Protein AF-A0A1B0D7P3-F1 (afdb_monomer)

Radius of gyration: 18.86 Å; Cα contacts (8 Å, |Δi|>4): 109; chains: 1; bounding box: 34×74×37 Å

Mean predicted aligned error: 9.12 Å

Foldseek 3Di:
DQDDDPVVLLVVLVVLLVLLVDPVSLCVQPVDPVSVVVVLVSLLSVLVVCLVVPDLSSLLSSLSSLLSLLVDVVSLQVCLVRPDCCLVDCSCVVSCVPVVPSVVSSVSSVVSNPPPPDDPPPPPPPDDDDDDD

Solvent-accessible surface area (backbone atoms only — not comparable to full-atom values): 7864 Å² total; per-residue (Å²): 96,91,72,75,53,72,65,53,31,43,52,46,46,50,53,51,36,56,38,46,73,34,70,67,42,37,47,62,37,64,66,41,70,67,54,36,48,55,52,51,51,50,53,41,54,49,51,60,48,35,76,77,55,80,44,57,73,54,50,44,50,53,48,51,41,55,38,53,43,47,77,39,67,70,50,27,59,51,43,60,79,66,59,53,64,61,78,74,54,71,75,48,50,75,64,34,66,82,40,62,66,50,46,51,46,46,53,52,39,54,56,72,48,43,95,72,86,82,65,85,79,73,79,81,83,66,80,84,73,84,83,86,128

Organism: Phlebotomus papatasi (NCBI:txid29031)

InterPro domains:
  IPR007216 CCR4-NOT transcription complex subunit 9 [PF04078] (1-113)
  IPR007216 CCR4-NOT transcription complex subunit 9 [PTHR12262] (1-116)
  IPR011989 Armadillo-like helical [G3DSA:1.25.10.10] (1-116)

Nearest PDB structures (foldseek):
  4ct6-assembly1_B  TM=9.929E-01  e=7.985E-12  Homo sapiens
  6hom-assembly1_A  TM=9.859E-01  e=1.206E-11  Homo sapiens
  4ct7-assembly1_B  TM=9.932E-01  e=2.479E-11  Homo sapiens
  4cv5-assembly1_B  TM=9.626E-01  e=7.764E-07  Saccharomyces cerevisiae
  4cv5-assembly2_D  TM=9.632E-01  e=9.540E-07  Saccharomyces cerevisiae

Structure (mmCIF, N/CA/C/O backbone):
data_AF-A0A1B0D7P3-F1
#
_entry.id   AF-A0A1B0D7P3-F1
#
loop_
_atom_site.group_PDB
_atom_site.id
_atom_site.type_symbol
_atom_site.label_atom_id
_atom_site.label_alt_id
_atom_site.label_comp_id
_atom_site.label_asym_id
_atom_site.label_entity_id
_atom_site.label_seq_id
_atom_site.pdbx_PDB_ins_code
_atom_site.Cartn_x
_atom_site.Cartn_y
_atom_site.Cartn_z
_atom_site.occupancy
_atom_site.B_iso_or_equiv
_atom_site.auth_seq_id
_atom_site.auth_comp_id
_atom_site.auth_asym_id
_atom_site.auth_atom_id
_atom_site.pdbx_PDB_model_num
ATOM 1 N N . MET A 1 1 ? 6.125 11.282 4.263 1.00 51.03 1 MET A N 1
ATOM 2 C CA . MET A 1 1 ? 5.364 10.056 4.602 1.00 51.03 1 MET A CA 1
ATOM 3 C C . MET A 1 1 ? 5.828 9.467 5.927 1.00 51.03 1 MET A C 1
ATOM 5 O O . MET A 1 1 ? 4.978 9.134 6.735 1.00 51.03 1 MET A O 1
ATOM 9 N N . GLU A 1 2 ? 7.138 9.395 6.180 1.00 42.66 2 GLU A N 1
ATOM 10 C CA . GLU A 1 2 ? 7.687 8.886 7.449 1.00 42.66 2 GLU A CA 1
ATOM 11 C C . GLU A 1 2 ? 7.575 9.882 8.625 1.00 42.66 2 GLU A C 1
ATOM 13 O O . GLU A 1 2 ? 7.183 9.494 9.721 1.00 42.66 2 GLU A O 1
ATOM 18 N N . SER A 1 3 ? 7.784 11.179 8.368 1.00 53.88 3 SER A N 1
ATOM 19 C CA . SER A 1 3 ? 7.674 12.266 9.359 1.00 53.88 3 SER A CA 1
ATOM 20 C C . SER A 1 3 ? 6.769 13.393 8.837 1.00 53.88 3 SER A C 1
ATOM 22 O O . SER A 1 3 ? 6.740 13.645 7.629 1.00 53.88 3 SER A O 1
ATOM 24 N N . GLY A 1 4 ? 6.002 14.043 9.723 1.00 66.19 4 GLY A N 1
ATOM 25 C CA . GLY A 1 4 ? 5.089 15.155 9.397 1.00 66.19 4 GLY A CA 1
ATOM 26 C C . GLY A 1 4 ? 3.717 15.064 10.084 1.00 66.19 4 GLY A C 1
ATOM 27 O O . GLY A 1 4 ? 3.402 14.047 10.706 1.00 66.19 4 GLY A O 1
ATOM 28 N N . SER A 1 5 ? 2.900 16.118 9.956 1.00 72.75 5 SER A N 1
ATOM 29 C CA . SER A 1 5 ? 1.511 16.134 10.446 1.00 72.75 5 SER A CA 1
ATOM 30 C C . SER A 1 5 ? 0.645 15.116 9.693 1.00 72.75 5 SER A C 1
ATOM 32 O O . SER A 1 5 ? 0.975 14.718 8.571 1.00 72.75 5 SER A O 1
ATOM 34 N N . GLU A 1 6 ? -0.475 14.694 10.287 1.00 68.44 6 GLU A N 1
ATOM 35 C CA . GLU A 1 6 ? -1.426 13.766 9.653 1.00 68.44 6 GLU A CA 1
ATOM 36 C C . GLU A 1 6 ? -1.828 14.233 8.242 1.00 68.44 6 GLU A C 1
ATOM 38 O O . GLU A 1 6 ? -1.853 13.443 7.293 1.00 68.44 6 GLU A O 1
ATOM 43 N N . LEU A 1 7 ? -2.039 15.542 8.073 1.00 72.00 7 LEU A N 1
ATOM 44 C CA . LEU A 1 7 ? -2.378 16.143 6.788 1.00 72.00 7 LEU A CA 1
ATOM 45 C C . LEU A 1 7 ? -1.245 15.974 5.765 1.00 72.00 7 LEU A C 1
ATOM 47 O O . LEU A 1 7 ? -1.491 15.538 4.641 1.00 72.00 7 LEU A O 1
ATOM 51 N N . SER A 1 8 ? 0.009 16.231 6.152 1.00 80.81 8 SER A N 1
ATOM 52 C CA . SER A 1 8 ? 1.170 16.032 5.274 1.00 80.81 8 SER A CA 1
ATOM 53 C C . SER A 1 8 ? 1.381 14.559 4.912 1.00 80.81 8 SER A C 1
ATOM 55 O O . SER A 1 8 ? 1.720 14.252 3.768 1.00 80.81 8 SER A O 1
ATOM 57 N N . LYS A 1 9 ? 1.150 13.629 5.851 1.00 75.62 9 LYS A N 1
ATOM 58 C CA . LYS A 1 9 ? 1.193 12.181 5.578 1.00 75.62 9 LYS A CA 1
ATOM 59 C C . LYS A 1 9 ? 0.105 11.779 4.586 1.00 75.62 9 LYS A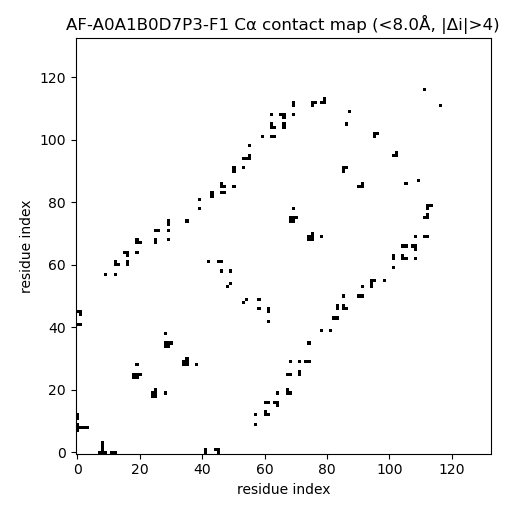 C 1
ATOM 61 O O . LYS A 1 9 ? 0.391 11.046 3.640 1.00 75.62 9 LYS A O 1
ATOM 66 N N . THR A 1 10 ? -1.104 12.302 4.759 1.00 74.25 10 THR A N 1
ATOM 67 C CA . THR A 1 10 ? -2.246 12.027 3.880 1.00 74.25 10 THR A CA 1
ATOM 68 C C . THR A 1 10 ? -2.002 12.541 2.468 1.00 74.25 10 THR A C 1
ATOM 70 O O . THR A 1 10 ? -2.115 11.772 1.516 1.00 74.25 10 THR A O 1
ATOM 73 N N . VAL A 1 11 ? -1.579 13.800 2.319 1.00 78.69 11 VAL A N 1
ATOM 74 C CA . VAL A 1 11 ? -1.285 14.394 1.006 1.00 78.69 11 VAL A CA 1
ATOM 75 C C . VAL A 1 11 ? -0.136 13.660 0.315 1.00 78.69 11 VAL A C 1
ATOM 77 O O . VAL A 1 11 ? -0.252 13.311 -0.857 1.00 78.69 11 VAL A O 1
ATOM 80 N N . ALA A 1 12 ? 0.946 13.343 1.031 1.00 82.44 12 ALA A N 1
ATOM 81 C CA . ALA A 1 12 ? 2.066 12.609 0.445 1.00 82.44 12 ALA A CA 1
ATOM 82 C C . ALA A 1 12 ? 1.668 11.190 -0.004 1.00 82.44 12 ALA A C 1
ATOM 84 O O . ALA A 1 12 ? 2.078 10.739 -1.071 1.00 82.44 12 ALA A O 1
ATOM 85 N N . THR A 1 13 ? 0.820 10.508 0.770 1.00 82.12 13 THR A N 1
ATOM 86 C CA . THR A 1 13 ? 0.294 9.180 0.407 1.00 82.12 13 THR A CA 1
ATOM 87 C C . THR A 1 13 ? -0.638 9.259 -0.792 1.00 82.12 13 THR A C 1
ATOM 89 O O . THR A 1 13 ? -0.596 8.391 -1.657 1.00 82.12 13 THR A O 1
ATOM 92 N N . PHE A 1 14 ? -1.443 10.317 -0.887 1.00 81.50 14 PHE A N 1
ATOM 93 C CA . PHE A 1 14 ? -2.293 10.566 -2.045 1.00 81.50 14 PHE A CA 1
ATOM 94 C C . PHE A 1 14 ? -1.477 10.810 -3.323 1.00 81.50 14 PHE A C 1
ATOM 96 O O . PHE A 1 14 ? -1.812 10.270 -4.375 1.00 81.50 14 PHE A O 1
ATOM 103 N N . ILE A 1 15 ? -0.373 11.561 -3.237 1.00 86.81 15 ILE A N 1
ATOM 104 C CA . ILE A 1 15 ? 0.552 11.762 -4.364 1.00 86.81 15 ILE A CA 1
ATOM 105 C C . ILE A 1 15 ? 1.175 10.425 -4.787 1.00 86.81 15 ILE A C 1
ATOM 107 O O . ILE A 1 15 ? 1.134 10.084 -5.968 1.00 86.81 15 ILE A O 1
ATOM 111 N N . LEU A 1 16 ? 1.681 9.629 -3.836 1.00 87.94 16 LEU A N 1
ATOM 112 C CA . LEU A 1 16 ? 2.219 8.296 -4.132 1.00 87.94 16 LEU A CA 1
ATOM 113 C C . LEU A 1 16 ? 1.164 7.388 -4.775 1.00 87.94 16 LEU A C 1
ATOM 115 O O . LEU A 1 16 ? 1.455 6.691 -5.743 1.00 87.94 16 LEU A O 1
ATOM 119 N N . GLN A 1 17 ? -0.071 7.419 -4.274 1.00 84.88 17 GLN A N 1
ATOM 120 C CA . GLN A 1 17 ? -1.175 6.671 -4.859 1.00 84.88 17 GLN A CA 1
ATOM 121 C C . GLN A 1 17 ? -1.410 7.084 -6.315 1.00 84.88 17 GLN A C 1
ATOM 123 O O . GLN A 1 17 ? -1.594 6.219 -7.164 1.00 84.88 17 GLN A O 1
ATOM 128 N N . LYS A 1 18 ? -1.395 8.386 -6.624 1.00 86.44 18 LYS A N 1
ATOM 129 C CA . LYS A 1 18 ? -1.550 8.878 -8.000 1.00 86.44 18 LYS A CA 1
ATOM 130 C C . LYS A 1 18 ? -0.426 8.401 -8.916 1.00 86.44 18 LYS A C 1
ATOM 132 O O . LYS A 1 18 ? -0.722 8.018 -10.039 1.00 86.44 18 LYS A O 1
ATOM 137 N N . ILE A 1 19 ? 0.810 8.352 -8.420 1.00 89.81 19 ILE A N 1
ATOM 138 C CA . ILE A 1 19 ? 1.952 7.789 -9.155 1.00 89.81 19 ILE A CA 1
ATOM 139 C C . ILE A 1 19 ? 1.753 6.287 -9.396 1.00 89.81 19 ILE A C 1
ATOM 141 O O . ILE A 1 19 ? 1.930 5.829 -10.514 1.00 89.81 19 ILE A O 1
ATOM 145 N N . LEU A 1 20 ? 1.354 5.515 -8.380 1.00 86.62 20 LEU A N 1
ATOM 146 C CA . LEU A 1 20 ? 1.132 4.068 -8.519 1.00 86.62 20 LEU A CA 1
ATOM 147 C C . LEU A 1 20 ? -0.056 3.726 -9.431 1.00 86.62 20 LEU A C 1
ATOM 149 O O . LEU A 1 20 ? -0.053 2.682 -10.081 1.00 86.62 20 LEU A O 1
ATOM 153 N N . LEU A 1 21 ? -1.086 4.575 -9.465 1.00 87.62 21 LEU A N 1
ATOM 154 C CA . LEU A 1 21 ? -2.230 4.402 -10.362 1.00 87.62 21 LEU A CA 1
ATOM 155 C C . LEU A 1 21 ? -1.859 4.605 -11.836 1.00 87.62 21 LEU A C 1
ATOM 157 O O . LEU A 1 21 ? -2.570 4.086 -12.689 1.00 87.62 21 LEU A O 1
ATOM 161 N N . ASP A 1 22 ? -0.767 5.311 -12.125 1.00 92.94 22 ASP A N 1
ATOM 162 C CA . ASP A 1 22 ? -0.196 5.399 -13.465 1.00 92.94 22 ASP A CA 1
ATOM 163 C C . ASP A 1 22 ? 0.686 4.171 -13.756 1.00 92.94 22 ASP A C 1
ATOM 165 O O . ASP A 1 22 ? 1.513 3.771 -12.933 1.00 92.94 22 ASP A O 1
ATOM 169 N N . ASP A 1 23 ? 0.524 3.549 -14.926 1.00 90.06 23 ASP A N 1
ATOM 170 C CA . ASP A 1 23 ? 1.307 2.369 -15.320 1.00 90.06 23 ASP A CA 1
ATOM 171 C C . ASP A 1 23 ? 2.815 2.654 -15.403 1.00 90.06 23 ASP A C 1
ATOM 173 O O . ASP A 1 23 ? 3.630 1.815 -15.004 1.00 90.06 23 ASP A O 1
ATOM 177 N N . SER A 1 24 ? 3.205 3.853 -15.847 1.00 92.19 24 SER A N 1
ATOM 178 C CA . SER A 1 24 ? 4.615 4.256 -15.912 1.00 92.19 24 SER A CA 1
ATOM 179 C C . SER A 1 24 ? 5.188 4.439 -14.509 1.00 92.19 24 SER A C 1
ATOM 181 O O . SER A 1 24 ? 6.312 4.014 -14.233 1.00 92.19 24 SER A O 1
ATOM 183 N N . GLY A 1 25 ? 4.404 5.025 -13.600 1.00 92.50 25 GLY A N 1
ATOM 184 C CA . GLY A 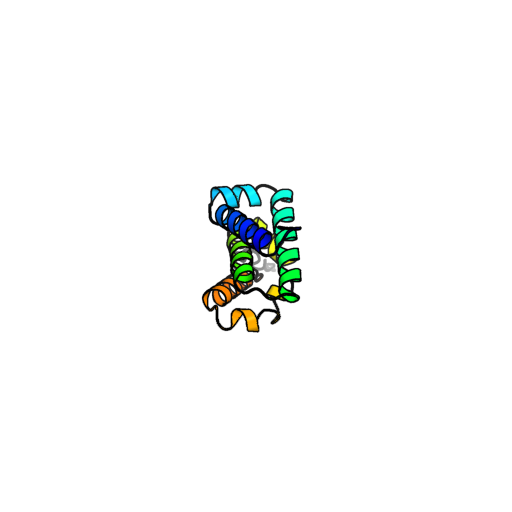1 25 ? 4.783 5.192 -12.198 1.00 92.50 25 GLY A CA 1
ATOM 185 C C . GLY A 1 25 ? 4.923 3.861 -11.454 1.00 92.50 25 GLY A C 1
ATOM 186 O O . GLY A 1 25 ? 5.932 3.644 -10.775 1.00 92.50 25 GLY A O 1
ATOM 187 N N . LEU A 1 26 ? 3.973 2.935 -11.630 1.00 91.62 26 LEU A N 1
ATOM 188 C CA . LEU A 1 26 ? 4.069 1.580 -11.076 1.00 91.62 26 LEU A CA 1
ATOM 189 C C . LEU A 1 26 ? 5.315 0.853 -11.596 1.00 91.62 26 LEU A C 1
ATOM 191 O O . LEU A 1 26 ? 6.067 0.279 -10.803 1.00 91.62 26 LEU A O 1
ATOM 195 N N . SER A 1 27 ? 5.548 0.904 -12.911 1.00 91.56 27 SER A N 1
ATOM 196 C CA . SER A 1 27 ? 6.721 0.298 -13.546 1.00 91.56 27 SER A CA 1
ATOM 197 C C . SER A 1 27 ? 8.021 0.870 -12.978 1.00 91.56 27 SER A C 1
ATOM 199 O O . SER A 1 27 ? 8.903 0.112 -12.581 1.00 91.56 27 SER A O 1
ATOM 201 N N . TYR A 1 28 ? 8.114 2.195 -12.828 1.00 92.44 28 TYR A N 1
ATOM 202 C CA . TYR A 1 28 ? 9.286 2.869 -12.266 1.00 92.44 28 TYR A CA 1
ATOM 203 C C . TYR A 1 28 ? 9.585 2.462 -10.813 1.00 92.44 28 TYR A C 1
ATOM 205 O O . TYR A 1 28 ? 10.751 2.247 -10.459 1.00 92.44 28 TYR A O 1
ATOM 213 N N . ILE A 1 29 ? 8.548 2.347 -9.974 1.00 92.75 29 ILE A N 1
ATOM 214 C CA . ILE A 1 29 ? 8.676 1.935 -8.566 1.00 92.75 29 ILE A CA 1
ATOM 215 C C . ILE A 1 29 ? 9.089 0.464 -8.466 1.00 92.75 29 ILE A C 1
ATOM 217 O O . ILE A 1 29 ? 9.969 0.130 -7.676 1.00 92.75 29 ILE A O 1
ATOM 221 N N . CYS A 1 30 ? 8.503 -0.405 -9.291 1.00 92.12 30 CYS A N 1
ATOM 222 C CA . CYS A 1 30 ? 8.807 -1.838 -9.295 1.00 92.12 30 CYS A CA 1
ATOM 223 C C . CYS A 1 30 ? 10.037 -2.200 -10.148 1.00 92.12 30 CYS A C 1
ATOM 225 O O . CYS A 1 30 ? 10.376 -3.379 -10.265 1.00 92.12 30 CYS A O 1
ATOM 227 N N . GLN A 1 31 ? 10.706 -1.212 -10.754 1.00 91.19 31 GLN A N 1
ATOM 228 C CA . GLN A 1 31 ? 11.855 -1.423 -11.636 1.00 91.19 31 GLN A CA 1
ATOM 229 C C . GLN A 1 31 ? 13.050 -2.016 -10.885 1.00 91.19 31 GLN A C 1
ATOM 231 O O . GLN A 1 31 ? 13.753 -2.877 -11.414 1.00 91.19 31 GLN A O 1
ATOM 236 N N . THR A 1 32 ? 13.289 -1.552 -9.656 1.00 92.62 32 THR A N 1
ATOM 237 C CA . THR A 1 32 ? 14.385 -2.017 -8.804 1.00 92.62 32 THR A CA 1
ATOM 238 C C . THR A 1 32 ? 13.862 -2.413 -7.432 1.00 92.62 32 THR A C 1
ATOM 240 O O . THR A 1 32 ? 12.898 -1.839 -6.923 1.00 92.62 32 THR A O 1
ATOM 243 N N . TYR A 1 33 ? 14.527 -3.391 -6.816 1.00 88.81 33 TYR A N 1
ATOM 244 C CA . TYR A 1 33 ? 14.172 -3.846 -5.475 1.00 88.81 33 TYR A CA 1
ATOM 245 C C . TYR A 1 33 ? 14.272 -2.719 -4.440 1.00 88.81 33 TYR A C 1
ATOM 247 O O . TYR A 1 33 ? 13.404 -2.604 -3.586 1.00 88.81 33 TYR A O 1
ATOM 255 N N . ASP A 1 34 ? 15.282 -1.854 -4.551 1.00 90.94 34 ASP A N 1
ATOM 256 C CA . ASP A 1 34 ? 15.510 -0.745 -3.618 1.00 90.94 34 ASP A CA 1
ATOM 257 C C . ASP A 1 34 ? 14.330 0.243 -3.579 1.00 90.94 34 ASP A C 1
ATOM 259 O O . ASP A 1 34 ? 13.793 0.546 -2.512 1.00 90.94 34 ASP A O 1
ATOM 263 N N . ARG A 1 35 ? 13.832 0.651 -4.757 1.00 90.94 35 ARG A N 1
ATOM 264 C CA . ARG A 1 35 ? 12.680 1.560 -4.869 1.00 90.94 35 ARG A CA 1
ATOM 265 C C . ARG A 1 35 ? 11.410 0.938 -4.302 1.00 90.94 35 ARG A C 1
ATOM 267 O O . ARG A 1 35 ? 10.712 1.584 -3.522 1.00 90.94 35 ARG A O 1
ATOM 274 N N . PHE A 1 36 ? 11.126 -0.310 -4.673 1.00 91.81 36 PHE A N 1
ATOM 275 C CA . PHE A 1 36 ? 9.982 -1.044 -4.142 1.00 91.81 36 PHE A CA 1
ATOM 276 C C . PHE A 1 36 ? 10.080 -1.200 -2.619 1.00 91.81 36 PHE A C 1
ATOM 278 O O . PHE A 1 36 ? 9.126 -0.884 -1.912 1.00 91.81 36 PHE A O 1
ATOM 285 N N . SER A 1 37 ? 11.233 -1.647 -2.117 1.00 90.06 37 SER A N 1
ATOM 286 C CA . SER A 1 37 ? 11.472 -1.899 -0.695 1.00 90.06 37 SER A CA 1
ATOM 287 C C . SER A 1 37 ? 11.249 -0.633 0.123 1.00 90.06 37 SER A C 1
ATOM 289 O O . SER A 1 37 ? 10.512 -0.650 1.108 1.00 90.06 37 SER A O 1
ATOM 291 N N . HIS A 1 38 ? 11.782 0.502 -0.338 1.00 89.38 38 HIS A N 1
ATOM 292 C CA . HIS A 1 38 ? 11.588 1.775 0.340 1.00 89.38 38 HIS A CA 1
ATOM 293 C C . HIS A 1 38 ? 10.102 2.165 0.423 1.00 89.38 38 HIS A C 1
ATOM 295 O O . HIS A 1 38 ? 9.620 2.546 1.492 1.00 89.38 38 HIS A O 1
ATOM 301 N N . VAL A 1 39 ? 9.346 1.997 -0.668 1.00 91.69 39 VAL A N 1
ATOM 302 C CA . VAL A 1 39 ? 7.896 2.251 -0.680 1.00 91.69 39 VAL A CA 1
ATOM 303 C C . VAL A 1 39 ? 7.149 1.288 0.251 1.00 91.69 39 VAL A C 1
ATOM 305 O O . VAL A 1 39 ? 6.310 1.731 1.038 1.00 91.69 39 VAL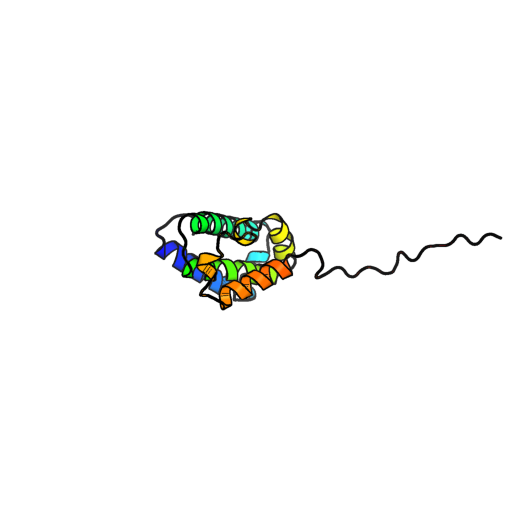 A O 1
ATOM 308 N N . ALA A 1 40 ? 7.467 -0.006 0.214 1.00 91.50 40 ALA A N 1
ATOM 309 C CA . ALA A 1 40 ? 6.836 -1.023 1.052 1.00 91.50 40 ALA A CA 1
ATOM 310 C C . ALA A 1 40 ? 7.083 -0.777 2.550 1.00 91.50 40 ALA A C 1
ATOM 312 O O . ALA A 1 40 ? 6.148 -0.871 3.346 1.00 91.50 40 ALA A O 1
ATOM 313 N N . ILE A 1 41 ? 8.307 -0.388 2.930 1.00 90.25 41 ILE A N 1
ATOM 314 C CA . ILE A 1 41 ? 8.675 -0.040 4.311 1.00 90.25 41 ILE A CA 1
ATOM 315 C C . ILE A 1 41 ? 7.862 1.160 4.801 1.00 90.25 41 ILE A C 1
ATOM 317 O O . ILE A 1 41 ? 7.312 1.129 5.903 1.00 90.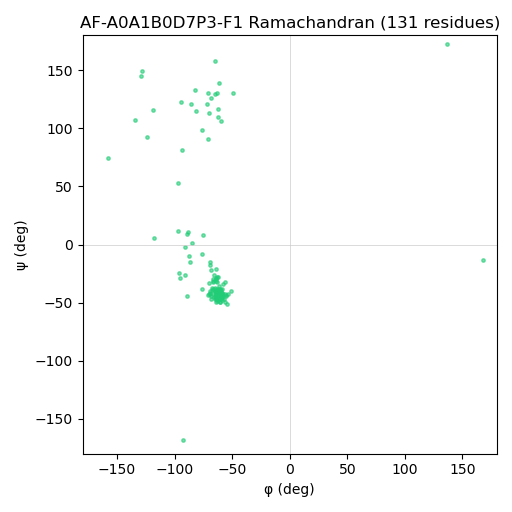25 41 ILE A O 1
ATOM 321 N N . ILE A 1 42 ? 7.759 2.216 3.989 1.00 90.44 42 ILE A N 1
ATOM 322 C CA . ILE A 1 42 ? 7.002 3.418 4.351 1.00 90.44 42 ILE A CA 1
ATOM 323 C C . ILE A 1 42 ? 5.518 3.082 4.538 1.00 90.44 42 ILE A C 1
ATOM 325 O O . ILE A 1 42 ? 4.927 3.482 5.543 1.00 90.44 42 ILE A O 1
ATOM 329 N N . LEU A 1 43 ? 4.918 2.328 3.610 1.00 91.75 43 LEU A N 1
ATOM 330 C CA . LEU A 1 43 ? 3.528 1.884 3.736 1.00 91.75 43 LEU A CA 1
ATOM 331 C C . LEU A 1 43 ? 3.329 1.012 4.986 1.00 91.75 43 LEU A C 1
ATOM 333 O O . LEU A 1 43 ? 2.351 1.203 5.706 1.00 91.75 43 LEU A O 1
ATOM 337 N N . GLY A 1 44 ? 4.282 0.136 5.312 1.00 92.25 44 GLY A N 1
ATOM 338 C CA . GLY A 1 44 ? 4.230 -0.692 6.517 1.00 92.25 44 GLY A CA 1
ATOM 339 C C . GLY A 1 44 ? 4.243 0.137 7.803 1.00 92.25 44 GLY A C 1
ATOM 340 O O . GLY A 1 44 ? 3.397 -0.052 8.677 1.00 92.25 44 GLY A O 1
ATOM 341 N N . LYS A 1 45 ? 5.129 1.139 7.895 1.00 89.38 45 LYS A N 1
ATOM 342 C CA . LYS A 1 45 ? 5.151 2.088 9.024 1.00 89.38 45 LYS A CA 1
ATOM 343 C C . LYS A 1 45 ? 3.823 2.836 9.166 1.00 89.38 45 LYS A C 1
ATOM 345 O O . LYS A 1 45 ? 3.358 3.062 10.283 1.00 89.38 45 LYS A O 1
ATOM 350 N N . MET A 1 46 ? 3.195 3.200 8.049 1.00 89.75 46 MET A N 1
ATOM 351 C CA . MET A 1 46 ? 1.880 3.839 8.062 1.00 89.75 46 MET A CA 1
ATOM 352 C C . MET A 1 46 ? 0.785 2.917 8.595 1.00 89.75 46 MET A C 1
ATOM 354 O O . MET A 1 46 ? -0.033 3.371 9.389 1.00 89.75 46 MET A O 1
ATOM 358 N N . VAL A 1 47 ? 0.784 1.638 8.213 1.00 93.00 47 VAL A N 1
ATOM 359 C CA . VAL A 1 47 ? -0.159 0.645 8.750 1.00 93.00 47 VAL A CA 1
ATOM 360 C C . VAL A 1 47 ? -0.012 0.518 10.268 1.00 93.00 47 VAL A C 1
ATOM 362 O O . VAL A 1 47 ? -1.005 0.592 10.988 1.00 93.00 47 VAL A O 1
ATOM 365 N N . ILE A 1 48 ? 1.221 0.419 10.770 1.00 91.50 48 ILE A N 1
ATOM 366 C CA . ILE A 1 48 ? 1.489 0.343 12.215 1.00 91.50 48 ILE A CA 1
ATOM 367 C C . ILE A 1 48 ? 0.999 1.610 12.935 1.00 91.50 48 ILE A C 1
ATOM 369 O O . ILE A 1 48 ? 0.441 1.531 14.029 1.00 91.50 48 ILE A O 1
ATOM 373 N N . SER A 1 49 ? 1.181 2.787 12.328 1.00 89.19 49 SER A N 1
ATOM 374 C CA . SER A 1 49 ? 0.658 4.047 12.869 1.00 89.19 49 SER A CA 1
ATOM 375 C C . SER A 1 49 ? -0.872 4.057 12.899 1.00 89.19 49 SER A C 1
ATOM 377 O O . SER A 1 49 ? -1.449 4.487 13.893 1.00 89.19 49 SER A O 1
ATOM 379 N N . LEU A 1 50 ? -1.522 3.556 11.843 1.00 90.31 50 LEU A N 1
ATOM 380 C CA . LEU A 1 50 ? -2.980 3.489 11.732 1.00 90.31 50 LEU A CA 1
ATOM 381 C C . LEU A 1 50 ? -3.612 2.528 12.738 1.00 90.31 50 LEU A C 1
ATOM 383 O O . LEU A 1 50 ? -4.744 2.744 13.152 1.00 90.31 50 LEU A O 1
ATOM 387 N N . ALA A 1 51 ? -2.894 1.478 13.139 1.00 90.38 51 ALA A N 1
ATOM 388 C CA . ALA A 1 51 ? -3.357 0.569 14.184 1.00 90.38 51 ALA A CA 1
ATOM 389 C C . ALA A 1 51 ? -3.446 1.256 15.561 1.00 90.38 51 ALA A C 1
ATOM 391 O O . ALA A 1 51 ? -4.238 0.845 16.402 1.00 90.38 51 ALA A O 1
ATOM 392 N N . LYS A 1 52 ? -2.641 2.304 15.792 1.00 90.12 52 LYS A N 1
ATOM 393 C CA . LYS A 1 52 ? -2.664 3.102 17.029 1.00 90.12 52 LYS A CA 1
ATOM 394 C C . LYS A 1 52 ? -3.640 4.271 16.937 1.00 90.12 52 LYS A C 1
ATOM 396 O O . LYS A 1 52 ? -4.371 4.530 17.884 1.00 90.12 52 LYS A O 1
ATOM 401 N N . GLU A 1 53 ? -3.628 4.971 15.806 1.00 88.94 53 GLU A N 1
ATOM 402 C CA . GLU A 1 53 ? -4.474 6.131 15.535 1.00 88.94 53 GLU A CA 1
ATOM 403 C C . GLU A 1 53 ? -5.279 5.882 14.247 1.00 88.94 53 GLU A C 1
ATOM 405 O O . GLU A 1 53 ? -4.783 6.108 13.137 1.00 88.94 53 GLU A O 1
ATOM 410 N N . PRO A 1 54 ? -6.502 5.336 14.369 1.00 86.81 54 PRO A N 1
ATOM 411 C CA . PRO A 1 54 ? -7.280 4.897 13.220 1.00 86.81 54 PRO A CA 1
ATOM 412 C C . PRO A 1 54 ? -7.753 6.066 12.353 1.00 86.81 54 PRO A C 1
ATOM 414 O O . PRO A 1 54 ? -8.466 6.957 12.808 1.00 86.81 54 PRO A O 1
ATOM 417 N N . SER A 1 55 ? -7.440 6.007 11.056 1.00 89.38 55 SER A N 1
ATOM 418 C CA . SER A 1 55 ? -7.911 6.972 10.056 1.00 89.38 55 SER A CA 1
ATOM 419 C C . SER A 1 55 ? -8.412 6.261 8.801 1.00 89.38 55 SER A C 1
ATOM 421 O O . SER A 1 55 ? -7.634 5.754 7.989 1.00 89.38 55 SER A O 1
ATOM 423 N N . ALA A 1 56 ? -9.736 6.245 8.610 1.00 87.62 56 ALA A N 1
ATOM 424 C CA . ALA A 1 56 ? -10.379 5.559 7.486 1.00 87.62 56 ALA A CA 1
ATOM 425 C C . ALA A 1 56 ? -9.933 6.111 6.119 1.00 87.62 56 ALA A C 1
ATOM 427 O O . ALA A 1 56 ? -9.706 5.354 5.174 1.00 87.62 56 ALA A O 1
ATOM 428 N N . ARG A 1 57 ? -9.750 7.436 6.019 1.00 86.75 57 ARG A N 1
ATOM 429 C CA . ARG A 1 57 ? -9.299 8.096 4.782 1.00 86.75 57 ARG A CA 1
ATOM 430 C C . ARG A 1 57 ? -7.897 7.641 4.399 1.00 86.75 57 ARG A C 1
ATOM 432 O O . ARG A 1 57 ? -7.661 7.281 3.251 1.00 86.75 57 ARG A O 1
ATOM 439 N N . LEU A 1 58 ? -6.976 7.624 5.360 1.00 88.38 58 LEU A N 1
ATOM 440 C CA . LEU A 1 58 ? -5.595 7.236 5.103 1.00 88.38 58 LEU A CA 1
ATOM 441 C C . LEU A 1 58 ? -5.478 5.734 4.818 1.00 88.38 58 LEU A C 1
ATOM 443 O O . LEU A 1 58 ? -4.816 5.352 3.853 1.00 88.38 58 LEU A O 1
ATOM 447 N N . LEU A 1 59 ? -6.190 4.900 5.584 1.00 91.19 59 LEU A N 1
ATOM 448 C CA . LEU A 1 59 ? -6.252 3.454 5.370 1.00 91.19 59 LEU A CA 1
ATOM 449 C C . LEU A 1 59 ? -6.703 3.115 3.944 1.00 91.19 59 LEU A C 1
ATOM 451 O O . LEU A 1 59 ? -6.078 2.292 3.278 1.00 91.19 59 LEU A O 1
ATOM 455 N N . LYS A 1 60 ? -7.726 3.807 3.434 1.00 91.00 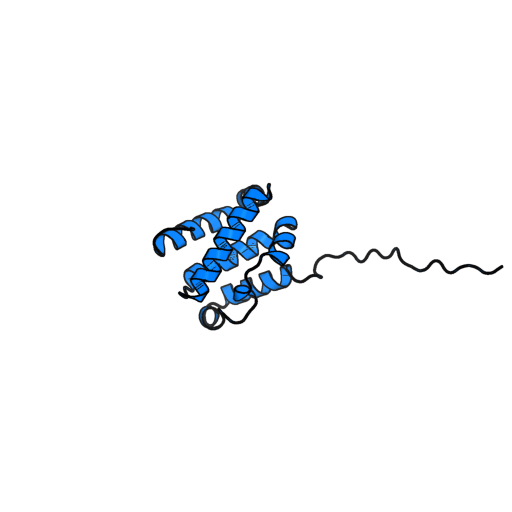60 LYS A N 1
ATOM 456 C CA . LYS A 1 60 ? -8.209 3.649 2.057 1.00 91.00 60 LYS A CA 1
ATOM 457 C C . LYS A 1 60 ? -7.116 3.861 1.009 1.00 91.00 60 LYS A C 1
ATOM 459 O O . LYS A 1 60 ? -7.015 3.088 0.054 1.00 91.00 60 LYS A O 1
ATOM 464 N N . HIS A 1 61 ? -6.297 4.899 1.175 1.00 90.56 61 HIS A N 1
ATOM 465 C CA . HIS A 1 61 ? -5.185 5.174 0.267 1.00 90.56 61 HIS A CA 1
ATOM 466 C C . HIS A 1 61 ? -4.092 4.107 0.383 1.00 90.56 61 HIS A C 1
ATOM 468 O O . HIS A 1 61 ? -3.639 3.600 -0.642 1.00 90.56 61 HIS A O 1
ATOM 474 N N . VAL A 1 62 ? -3.730 3.707 1.606 1.00 92.44 62 VAL A N 1
ATOM 475 C CA . VAL A 1 62 ? -2.710 2.677 1.868 1.00 92.44 62 VAL A CA 1
ATOM 476 C C . VAL A 1 62 ? -3.102 1.327 1.260 1.00 92.44 62 VAL A C 1
ATOM 478 O O . VAL A 1 62 ? -2.318 0.749 0.508 1.00 92.44 62 VAL A O 1
ATOM 481 N N . VAL A 1 63 ? -4.331 0.856 1.502 1.00 93.75 63 VAL A N 1
ATOM 482 C CA . VAL A 1 63 ? -4.849 -0.400 0.926 1.00 93.75 63 VAL A CA 1
ATOM 483 C C . VAL A 1 63 ? -4.814 -0.349 -0.600 1.00 93.75 63 VAL A C 1
ATOM 485 O O . VAL A 1 63 ? -4.414 -1.314 -1.248 1.00 93.75 63 VAL A O 1
ATOM 488 N N . ARG A 1 64 ? -5.182 0.790 -1.198 1.00 93.00 64 ARG A N 1
ATOM 489 C CA . ARG A 1 64 ? -5.181 0.934 -2.656 1.00 93.00 64 ARG A CA 1
ATOM 490 C C . ARG A 1 64 ? -3.770 0.967 -3.253 1.00 93.00 64 ARG A C 1
ATOM 492 O O . ARG A 1 64 ? -3.593 0.447 -4.351 1.00 93.00 64 ARG A O 1
ATOM 499 N N . CYS A 1 65 ? -2.783 1.521 -2.547 1.00 93.75 65 CYS A N 1
ATOM 500 C CA . CYS A 1 65 ? -1.376 1.430 -2.945 1.00 93.75 65 CYS A CA 1
ATOM 501 C C . CYS A 1 65 ? -0.890 -0.025 -2.937 1.00 93.75 65 CYS A C 1
ATOM 503 O O . CYS A 1 65 ? -0.326 -0.471 -3.932 1.00 93.75 65 CYS A O 1
ATOM 505 N N . TYR A 1 66 ? -1.158 -0.780 -1.864 1.00 94.75 66 TYR A N 1
ATOM 506 C CA . TYR A 1 66 ? -0.795 -2.200 -1.794 1.00 94.75 66 TYR A CA 1
ATOM 507 C C . TYR A 1 66 ? -1.465 -3.031 -2.888 1.00 94.75 66 TYR A C 1
ATOM 509 O O . TYR A 1 66 ? -0.789 -3.806 -3.556 1.00 94.75 66 TYR A O 1
ATOM 517 N N . LEU A 1 67 ? -2.767 -2.832 -3.121 1.00 94.25 67 LEU A N 1
ATOM 518 C CA . LEU A 1 67 ? -3.484 -3.520 -4.194 1.00 94.25 67 LEU A CA 1
ATOM 519 C C . LEU A 1 67 ? -2.827 -3.261 -5.555 1.00 94.25 67 LEU A C 1
ATOM 521 O O . LEU A 1 67 ? -2.560 -4.200 -6.295 1.00 94.25 67 LEU A O 1
ATOM 525 N N . ARG A 1 68 ? -2.497 -2.005 -5.864 1.00 94.12 68 ARG A N 1
ATOM 526 C CA . ARG A 1 68 ? -1.853 -1.657 -7.134 1.00 94.12 68 ARG A CA 1
ATOM 527 C C . ARG A 1 68 ? -0.438 -2.228 -7.260 1.00 94.12 68 ARG A C 1
ATOM 529 O O . ARG A 1 68 ? -0.029 -2.600 -8.352 1.00 94.12 68 ARG A O 1
ATOM 536 N N . LEU A 1 69 ? 0.297 -2.356 -6.156 1.00 92.94 69 LEU A N 1
ATOM 537 C CA . LEU A 1 69 ? 1.591 -3.042 -6.161 1.00 92.94 69 LEU A CA 1
ATOM 538 C C . LEU A 1 69 ? 1.458 -4.532 -6.517 1.00 92.94 69 LEU A C 1
ATOM 540 O O . LEU A 1 69 ? 2.370 -5.072 -7.137 1.00 92.94 69 LEU A O 1
ATOM 544 N N . THR A 1 70 ? 0.333 -5.190 -6.202 1.00 93.81 70 THR A N 1
ATOM 545 C CA . THR A 1 70 ? 0.124 -6.599 -6.598 1.00 93.81 70 THR A CA 1
ATOM 546 C C . THR A 1 70 ? -0.060 -6.814 -8.098 1.00 93.81 70 THR A C 1
ATOM 548 O O . THR A 1 70 ? 0.122 -7.938 -8.558 1.00 93.81 70 THR A O 1
ATOM 551 N N . ASP A 1 71 ? -0.325 -5.759 -8.875 1.00 92.31 71 ASP A N 1
ATOM 552 C CA . ASP A 1 71 ? -0.405 -5.858 -10.338 1.00 92.31 71 ASP A CA 1
ATOM 553 C C . ASP A 1 71 ? 0.973 -6.130 -10.972 1.00 92.31 71 ASP A C 1
ATOM 555 O O . ASP A 1 71 ? 1.062 -6.587 -12.112 1.00 92.31 71 ASP A O 1
ATOM 559 N N . ASN A 1 72 ? 2.067 -5.890 -10.237 1.00 90.31 72 ASN A N 1
ATOM 560 C CA . ASN A 1 72 ? 3.399 -6.320 -10.637 1.00 90.31 72 ASN A CA 1
ATOM 561 C C . ASN A 1 72 ? 3.734 -7.678 -9.986 1.00 90.31 72 ASN A C 1
ATOM 563 O O . ASN A 1 72 ? 3.784 -7.765 -8.758 1.00 90.31 72 ASN A O 1
ATOM 567 N N . PRO A 1 73 ? 4.058 -8.729 -10.763 1.00 89.62 73 PRO A N 1
ATOM 568 C CA . PRO A 1 73 ? 4.271 -10.071 -10.216 1.00 89.62 73 PRO A CA 1
ATOM 569 C C . PRO A 1 73 ? 5.464 -10.154 -9.251 1.00 89.62 73 PRO A C 1
ATOM 571 O O . PRO A 1 73 ? 5.411 -10.901 -8.277 1.00 89.62 73 PRO A O 1
ATOM 574 N N . ARG A 1 74 ? 6.524 -9.360 -9.468 1.00 89.94 74 ARG A N 1
ATOM 575 C CA . ARG A 1 74 ? 7.699 -9.336 -8.577 1.00 89.94 74 ARG A CA 1
ATOM 576 C C . ARG A 1 74 ? 7.373 -8.670 -7.244 1.00 89.94 74 ARG A C 1
ATOM 578 O O . ARG A 1 74 ? 7.764 -9.171 -6.194 1.00 89.94 74 ARG A O 1
ATOM 585 N N . ALA A 1 75 ? 6.652 -7.551 -7.291 1.00 91.56 75 ALA A N 1
ATOM 586 C CA . ALA A 1 75 ? 6.197 -6.865 -6.087 1.00 91.56 75 ALA A CA 1
ATOM 587 C C . ALA A 1 75 ? 5.169 -7.710 -5.324 1.00 91.56 75 ALA A C 1
ATOM 589 O O . ALA A 1 75 ? 5.236 -7.772 -4.103 1.00 91.56 75 ALA A O 1
ATOM 590 N N . CYS A 1 76 ? 4.273 -8.408 -6.030 1.00 91.94 76 CYS A N 1
ATOM 591 C CA . CYS A 1 76 ? 3.314 -9.339 -5.440 1.00 91.94 76 CYS A CA 1
ATOM 592 C C . CYS A 1 76 ? 4.019 -10.428 -4.614 1.00 91.94 76 CYS A C 1
ATOM 594 O O . CYS A 1 76 ? 3.695 -10.609 -3.443 1.00 91.94 76 CYS A O 1
ATOM 596 N N . GLU A 1 77 ? 5.043 -11.080 -5.177 1.00 90.94 77 GLU A N 1
ATOM 597 C CA . GLU A 1 77 ? 5.828 -12.099 -4.464 1.00 90.94 77 GLU A CA 1
ATOM 598 C C . GLU A 1 77 ? 6.518 -11.530 -3.214 1.00 90.94 77 GLU A C 1
ATOM 600 O O . GLU A 1 77 ? 6.449 -12.110 -2.131 1.00 90.94 77 GLU A O 1
ATOM 605 N N . ALA A 1 78 ? 7.124 -10.346 -3.327 1.00 91.06 78 ALA A N 1
ATOM 606 C CA . ALA A 1 78 ? 7.759 -9.692 -2.187 1.00 91.06 78 ALA A CA 1
ATOM 607 C C . ALA A 1 78 ? 6.739 -9.299 -1.100 1.00 91.06 78 ALA A C 1
ATOM 609 O O . ALA A 1 78 ? 6.989 -9.504 0.090 1.00 91.06 78 ALA A O 1
ATOM 610 N N . LEU A 1 79 ? 5.563 -8.801 -1.496 1.00 92.25 79 LEU A N 1
ATOM 611 C CA . LEU A 1 79 ? 4.475 -8.443 -0.583 1.00 92.25 79 LEU A CA 1
ATOM 612 C C . LEU A 1 79 ? 3.936 -9.645 0.194 1.00 92.25 79 LEU A C 1
ATOM 614 O O . LEU A 1 79 ? 3.504 -9.465 1.331 1.00 92.25 79 LEU A O 1
ATOM 618 N N . ARG A 1 80 ? 4.010 -10.873 -0.336 1.00 90.00 80 ARG A N 1
ATOM 619 C CA . ARG A 1 80 ? 3.649 -12.069 0.448 1.00 90.00 80 ARG A CA 1
ATOM 620 C C . ARG A 1 80 ? 4.490 -12.192 1.717 1.00 90.00 80 ARG A C 1
ATOM 622 O O . ARG A 1 80 ? 3.971 -12.618 2.746 1.00 90.00 80 ARG A O 1
ATOM 629 N N . GLN A 1 81 ? 5.750 -11.773 1.660 1.00 88.69 81 GLN A N 1
ATOM 630 C CA . GLN A 1 81 ? 6.686 -11.865 2.779 1.00 88.69 81 GLN A CA 1
ATOM 631 C C . GLN A 1 81 ? 6.681 -10.616 3.672 1.00 88.69 81 GLN A C 1
ATOM 633 O O . GLN A 1 81 ? 6.998 -10.723 4.851 1.00 88.69 81 GLN A O 1
ATOM 638 N N . CYS A 1 82 ? 6.320 -9.439 3.142 1.00 90.00 82 CYS A N 1
ATOM 639 C CA . CYS A 1 82 ? 6.446 -8.169 3.869 1.00 90.00 82 CYS A CA 1
ATOM 640 C C . CYS A 1 82 ? 5.131 -7.418 4.146 1.00 90.00 82 CYS A C 1
ATOM 642 O O . CYS A 1 82 ? 5.177 -6.300 4.665 1.00 90.00 82 CYS A O 1
ATOM 644 N N . LEU A 1 83 ? 3.962 -7.990 3.822 1.00 92.00 83 LEU A N 1
ATOM 645 C CA . LEU A 1 83 ? 2.679 -7.379 4.181 1.00 92.00 83 LEU A CA 1
ATOM 646 C C . LEU A 1 83 ? 2.509 -7.346 5.717 1.00 92.00 83 LEU A C 1
ATOM 648 O O . LEU A 1 83 ? 2.632 -8.398 6.346 1.00 92.00 83 LEU A O 1
ATOM 652 N N . PRO A 1 84 ? 2.172 -6.189 6.317 1.00 92.81 84 PRO A N 1
ATOM 653 C CA . PRO A 1 84 ? 1.931 -6.082 7.755 1.00 92.81 84 PRO A CA 1
ATOM 654 C C . PRO A 1 84 ? 0.767 -6.959 8.232 1.00 92.81 84 PRO A C 1
ATOM 656 O O . PRO A 1 84 ? -0.296 -6.977 7.604 1.00 92.81 84 PRO A O 1
ATOM 659 N N . ASP A 1 85 ? 0.925 -7.603 9.389 1.00 90.94 85 ASP A N 1
ATOM 660 C CA . ASP A 1 85 ? -0.089 -8.502 9.958 1.00 90.94 85 ASP A CA 1
ATOM 661 C C . ASP A 1 85 ? -1.411 -7.793 10.275 1.00 90.94 85 ASP A C 1
ATOM 663 O O . ASP A 1 85 ? -2.472 -8.394 10.136 1.00 90.94 85 ASP A O 1
ATOM 667 N N . GLN A 1 86 ? -1.376 -6.487 10.568 1.00 92.75 86 GLN A N 1
ATOM 668 C CA . GLN A 1 86 ? -2.583 -5.690 10.835 1.00 92.75 86 GLN A 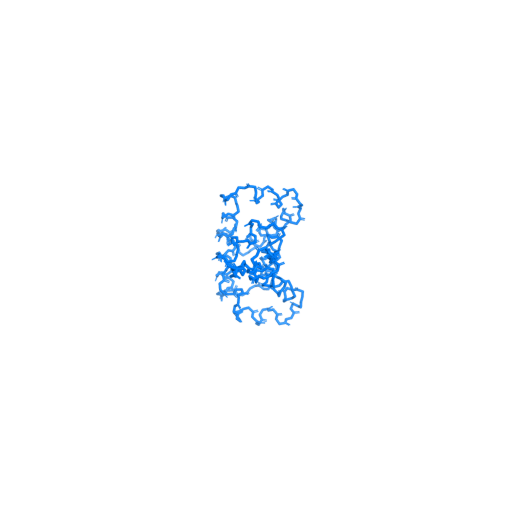CA 1
ATOM 669 C C . GLN A 1 86 ? -3.520 -5.584 9.618 1.00 92.75 86 GLN A C 1
ATOM 671 O O . GLN A 1 86 ? -4.695 -5.260 9.760 1.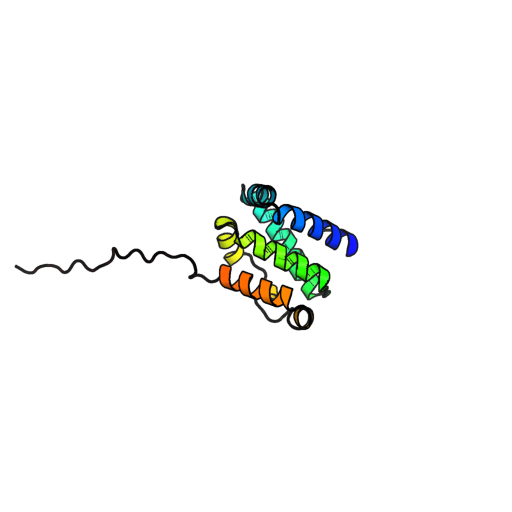00 92.75 86 GLN A O 1
ATOM 676 N N . LEU A 1 87 ? -3.009 -5.808 8.398 1.00 91.06 87 LEU A N 1
ATOM 677 C CA . LEU A 1 87 ? -3.840 -5.900 7.190 1.00 91.06 87 LEU A CA 1
ATOM 678 C C . LEU A 1 87 ? -4.384 -7.317 6.954 1.00 91.06 87 LEU A C 1
ATOM 680 O O . LEU A 1 87 ? -5.285 -7.485 6.134 1.00 91.06 87 LEU A O 1
ATOM 684 N N . ARG A 1 88 ? -3.832 -8.329 7.630 1.00 90.00 88 ARG A N 1
ATOM 685 C CA . ARG A 1 88 ? -4.267 -9.732 7.548 1.00 90.00 88 ARG A CA 1
ATOM 686 C C . ARG A 1 88 ? -5.247 -10.102 8.655 1.00 90.00 88 ARG A C 1
ATOM 688 O O . ARG A 1 88 ? -6.061 -11.001 8.465 1.00 90.00 88 ARG A O 1
ATOM 695 N N . ASP A 1 89 ? -5.153 -9.436 9.797 1.00 89.31 89 ASP A N 1
ATOM 696 C CA . ASP A 1 89 ? -5.998 -9.674 10.958 1.00 89.31 89 ASP A CA 1
ATOM 697 C C . ASP A 1 89 ? -7.245 -8.760 10.979 1.00 89.31 89 ASP A C 1
ATOM 699 O O . ASP A 1 89 ? -7.611 -8.105 9.999 1.00 89.31 89 ASP A O 1
ATOM 703 N N . ALA A 1 90 ? -7.940 -8.744 12.119 1.00 87.50 90 ALA A N 1
ATOM 704 C CA . ALA A 1 90 ? -9.142 -7.944 12.329 1.00 87.50 90 ALA A CA 1
ATOM 705 C C . ALA A 1 90 ? -8.869 -6.517 12.855 1.00 87.50 90 ALA A C 1
ATOM 707 O O . ALA A 1 90 ? -9.824 -5.833 13.225 1.00 87.50 90 ALA A O 1
ATOM 708 N N . THR A 1 91 ? -7.617 -6.035 12.875 1.00 91.62 91 THR A N 1
ATOM 709 C CA . THR A 1 91 ? -7.227 -4.731 13.456 1.00 91.62 91 THR A CA 1
ATOM 710 C C . THR A 1 91 ? -8.052 -3.578 12.888 1.00 91.62 91 THR A C 1
ATOM 712 O O . THR A 1 91 ? -8.516 -2.713 13.626 1.00 91.62 91 THR A O 1
ATOM 715 N N . PHE A 1 92 ? -8.293 -3.575 11.574 1.00 91.69 92 PHE A N 1
ATOM 716 C CA . PHE A 1 92 ? -9.041 -2.506 10.904 1.00 91.69 92 PHE A CA 1
ATOM 717 C C . PHE A 1 92 ? -10.527 -2.815 10.681 1.00 91.69 92 PHE A C 1
ATOM 719 O O . PHE A 1 92 ? -11.190 -2.081 9.945 1.00 91.69 92 PHE A O 1
ATOM 726 N N . ALA A 1 93 ? -11.079 -3.872 11.289 1.00 88.75 93 ALA A N 1
ATOM 727 C CA . ALA A 1 93 ? -12.461 -4.294 11.045 1.00 88.75 93 ALA A CA 1
ATOM 728 C C . ALA A 1 93 ? -13.481 -3.173 11.322 1.00 88.75 93 ALA A C 1
ATOM 730 O O . ALA A 1 93 ? -14.376 -2.945 10.506 1.00 88.75 93 ALA A O 1
ATOM 731 N N . GLU A 1 94 ? -13.295 -2.425 12.413 1.00 88.00 94 GLU A N 1
ATOM 732 C CA . GLU A 1 94 ? -14.162 -1.300 12.784 1.00 88.00 94 GLU A CA 1
ATOM 733 C C . GLU A 1 94 ? -14.014 -0.112 11.820 1.00 88.00 94 GLU A C 1
ATOM 735 O O . GLU A 1 94 ? -15.016 0.446 11.375 1.00 88.00 94 GLU A O 1
ATOM 740 N N . CYS A 1 95 ? -12.786 0.232 11.406 1.00 86.50 95 CYS A N 1
ATOM 741 C CA . CYS A 1 95 ? -12.547 1.293 10.417 1.00 86.50 95 CYS A CA 1
ATOM 742 C C . CYS A 1 95 ? -13.140 0.973 9.040 1.00 86.50 95 CYS A C 1
ATOM 744 O O . CYS A 1 95 ? -13.525 1.876 8.300 1.00 86.50 95 CYS A O 1
ATOM 746 N N . LEU A 1 96 ? -13.185 -0.310 8.680 1.00 88.19 96 LEU A N 1
ATOM 747 C CA . LEU A 1 96 ? -13.667 -0.794 7.387 1.00 88.19 96 LEU A CA 1
ATOM 748 C C . LEU A 1 96 ? -15.165 -1.118 7.383 1.00 88.19 96 LEU A C 1
ATOM 750 O O . LEU A 1 96 ? -15.696 -1.497 6.337 1.00 88.19 96 LEU A O 1
ATOM 754 N N . ARG A 1 97 ? -15.858 -0.978 8.521 1.00 87.31 97 ARG A N 1
ATOM 755 C CA . ARG A 1 97 ? -17.278 -1.329 8.654 1.00 87.31 97 ARG A CA 1
ATOM 756 C C . ARG A 1 97 ? -18.161 -0.550 7.680 1.00 87.31 97 ARG A C 1
ATOM 758 O O . ARG A 1 97 ? -19.050 -1.134 7.064 1.00 87.31 97 ARG A O 1
ATOM 765 N N . GLU A 1 98 ? -17.889 0.741 7.512 1.00 86.81 98 GLU A N 1
ATOM 766 C CA . GLU A 1 98 ? -18.689 1.633 6.663 1.00 86.81 98 GLU A CA 1
ATOM 767 C C . GLU A 1 98 ? -18.116 1.796 5.241 1.00 86.81 98 GLU A C 1
ATOM 769 O O . GLU A 1 98 ? -18.869 2.034 4.294 1.00 86.81 98 GLU A O 1
ATOM 774 N N . ASP A 1 99 ? -16.807 1.592 5.036 1.00 89.62 99 ASP A N 1
ATOM 775 C CA . ASP A 1 99 ? -16.168 1.712 3.714 1.00 89.62 99 ASP A CA 1
ATOM 776 C C . ASP A 1 99 ? -16.103 0.353 2.987 1.00 89.62 99 ASP A C 1
ATOM 778 O O . ASP A 1 99 ? -15.083 -0.344 2.945 1.00 89.62 99 ASP A O 1
ATOM 782 N N . LYS A 1 100 ? -17.228 -0.012 2.356 1.00 90.31 100 LYS A N 1
ATOM 783 C CA . LYS A 1 100 ? -17.372 -1.260 1.577 1.00 90.31 100 LYS A CA 1
ATOM 784 C C . LYS A 1 100 ? -16.334 -1.400 0.457 1.00 90.31 100 LYS A C 1
ATOM 786 O O . LYS A 1 100 ? -15.929 -2.515 0.137 1.00 90.31 100 LYS A O 1
ATOM 791 N N . SER A 1 101 ? -15.902 -0.284 -0.135 1.00 91.62 101 SER A N 1
ATOM 792 C CA . SER A 1 101 ? -14.928 -0.286 -1.236 1.00 91.62 101 SER A CA 1
ATOM 793 C C . SER A 1 101 ? -13.553 -0.727 -0.749 1.00 91.62 101 SER A C 1
ATOM 795 O O . SER A 1 101 ? -12.927 -1.596 -1.348 1.00 91.62 101 SER A O 1
ATOM 797 N N . THR A 1 102 ? -13.104 -0.170 0.374 1.00 92.62 102 THR A N 1
ATOM 798 C CA . THR A 1 102 ? -11.799 -0.486 0.962 1.00 92.62 102 THR A CA 1
ATOM 799 C C . THR A 1 102 ? -11.772 -1.917 1.479 1.00 92.62 102 THR A C 1
ATOM 801 O O . THR A 1 102 ? -10.798 -2.629 1.249 1.00 92.62 102 THR A O 1
ATOM 804 N N . LYS A 1 103 ? -12.874 -2.379 2.083 1.00 92.75 103 LYS A N 1
ATOM 805 C CA . LYS A 1 103 ? -13.037 -3.783 2.477 1.00 92.75 103 LYS A CA 1
ATOM 806 C C . LYS A 1 103 ? -12.921 -4.733 1.278 1.00 92.75 103 LYS A C 1
ATOM 808 O O . LYS A 1 103 ? -12.235 -5.748 1.360 1.00 92.75 103 LYS A O 1
ATOM 813 N N . HIS A 1 104 ? -13.549 -4.387 0.153 1.00 93.94 104 HIS A N 1
ATOM 814 C CA . HIS A 1 104 ? -13.443 -5.164 -1.081 1.00 93.94 104 HIS A CA 1
ATOM 815 C C . HIS A 1 104 ? -12.012 -5.175 -1.642 1.00 93.94 104 HIS A C 1
ATOM 817 O O . HIS A 1 104 ? -11.498 -6.238 -1.983 1.00 93.94 104 HIS A O 1
ATOM 823 N N . TRP A 1 105 ? -11.333 -4.025 -1.677 1.00 94.62 105 TRP A N 1
ATOM 824 C CA . TRP A 1 105 ? -9.938 -3.938 -2.124 1.00 94.62 105 TRP A CA 1
ATOM 825 C C . TRP A 1 105 ? -8.981 -4.738 -1.246 1.00 94.62 105 TRP A C 1
ATOM 827 O O . TRP A 1 105 ? -8.093 -5.394 -1.781 1.00 94.62 105 TRP A O 1
ATOM 837 N N . LEU A 1 106 ? -9.181 -4.727 0.074 1.00 93.62 106 LEU A N 1
ATOM 838 C CA . LEU A 1 106 ? -8.392 -5.536 0.997 1.00 93.62 106 LEU A CA 1
ATOM 839 C C . LEU A 1 106 ? -8.592 -7.033 0.734 1.00 93.62 106 LEU A C 1
ATOM 841 O O . LEU A 1 106 ? -7.624 -7.784 0.698 1.00 93.62 106 LEU A O 1
ATOM 845 N N . SER A 1 107 ? -9.827 -7.464 0.471 1.00 93.00 107 SER A N 1
ATOM 846 C CA . SER A 1 107 ? -10.107 -8.859 0.116 1.00 93.00 107 SER A CA 1
ATOM 847 C C . SER A 1 107 ? -9.421 -9.280 -1.190 1.00 93.00 107 SER A C 1
ATOM 849 O O . SER A 1 107 ? -8.846 -10.366 -1.238 1.00 93.00 107 SER A O 1
ATOM 851 N N . ILE A 1 108 ? -9.420 -8.426 -2.223 1.00 93.75 108 ILE A N 1
ATOM 852 C CA . ILE A 1 108 ? -8.692 -8.703 -3.476 1.00 93.75 108 ILE A CA 1
ATOM 853 C C . ILE A 1 108 ? -7.182 -8.750 -3.225 1.00 93.75 108 ILE A C 1
ATOM 855 O O . ILE A 1 108 ? -6.519 -9.662 -3.708 1.00 93.75 108 ILE A O 1
ATOM 859 N N . LEU A 1 109 ? -6.644 -7.801 -2.453 1.00 94.00 109 LEU A N 1
ATOM 860 C CA . LEU A 1 109 ? -5.230 -7.768 -2.083 1.00 94.00 109 LEU A CA 1
ATOM 861 C C . LEU A 1 109 ? -4.810 -9.088 -1.427 1.00 94.00 109 LEU A C 1
ATOM 863 O O . LEU A 1 109 ? -3.840 -9.697 -1.863 1.00 94.00 109 LEU A O 1
ATOM 867 N N . LEU A 1 110 ? -5.554 -9.550 -0.419 1.00 92.69 110 LEU A N 1
ATOM 868 C CA . LEU A 1 110 ? -5.255 -10.810 0.261 1.00 92.69 110 LEU A CA 1
ATOM 869 C C . LEU A 1 110 ? -5.333 -11.999 -0.702 1.00 92.69 110 LEU A C 1
ATOM 871 O O . LEU A 1 110 ? -4.408 -12.803 -0.723 1.00 92.69 110 LEU A O 1
ATOM 875 N N . LYS A 1 111 ? -6.357 -12.048 -1.563 1.00 92.62 111 LYS A N 1
ATOM 876 C CA . LYS A 1 111 ? -6.512 -13.093 -2.585 1.00 92.62 111 LYS A CA 1
ATOM 877 C C . LYS A 1 111 ? -5.348 -13.135 -3.581 1.00 92.62 111 LYS A C 1
ATOM 879 O O . LYS A 1 111 ? -4.876 -14.212 -3.927 1.00 92.62 111 LYS A O 1
ATOM 884 N N . ASN A 1 112 ? -4.852 -11.982 -4.031 1.00 91.69 112 ASN A N 1
ATOM 885 C CA . ASN A 1 112 ? -3.697 -11.911 -4.937 1.00 91.69 112 ASN A CA 1
ATOM 886 C C . ASN A 1 112 ? -2.416 -12.460 -4.282 1.00 91.69 112 ASN A C 1
ATOM 888 O O . ASN A 1 112 ? -1.529 -12.988 -4.958 1.00 91.69 112 ASN A O 1
ATOM 892 N N . LEU A 1 113 ? -2.327 -12.347 -2.955 1.00 89.69 113 LEU A N 1
ATOM 893 C CA . LEU A 1 113 ? -1.195 -12.810 -2.163 1.00 89.69 113 LEU A CA 1
ATOM 894 C C . LEU A 1 113 ? -1.312 -14.280 -1.741 1.00 89.69 113 LEU A C 1
ATOM 896 O O . LEU A 1 113 ? -0.311 -14.836 -1.290 1.00 89.69 113 LEU A O 1
ATOM 900 N N . GLU A 1 114 ? -2.461 -14.936 -1.924 1.00 87.06 114 GLU A N 1
ATOM 901 C CA . GLU A 1 114 ? -2.594 -16.365 -1.639 1.00 87.06 114 GLU A CA 1
ATOM 902 C C . GLU A 1 114 ? -1.664 -17.192 -2.554 1.00 87.06 114 GLU A C 1
ATOM 904 O O . GLU A 1 114 ? -1.634 -16.991 -3.778 1.00 87.06 114 GLU A O 1
ATOM 909 N N . PRO A 1 115 ? -0.872 -18.122 -1.990 1.00 65.44 115 PRO A N 1
ATOM 910 C CA . PRO A 1 115 ? -0.017 -19.014 -2.762 1.00 65.44 115 PRO A CA 1
ATOM 911 C C . PRO A 1 115 ? -0.892 -20.031 -3.512 1.00 65.44 115 PRO A C 1
ATOM 913 O O . PRO A 1 115 ? -1.246 -21.079 -2.985 1.00 65.44 115 PRO A O 1
ATOM 916 N N . GLY A 1 116 ? -1.288 -19.697 -4.743 1.00 59.56 116 GLY A N 1
ATOM 917 C CA . GLY A 1 116 ? -2.114 -20.583 -5.573 1.00 59.56 116 GLY A CA 1
ATOM 918 C C . GLY A 1 116 ? -2.721 -19.965 -6.834 1.00 59.56 116 GLY A C 1
ATOM 919 O O . GLY A 1 116 ? -3.165 -20.704 -7.706 1.00 59.56 116 GLY A O 1
ATOM 920 N N . ALA A 1 117 ? -2.711 -18.636 -6.994 1.00 52.38 117 ALA A N 1
ATOM 921 C CA . ALA A 1 117 ? -3.315 -17.988 -8.167 1.00 52.38 117 ALA A CA 1
ATOM 922 C C . ALA A 1 117 ? -2.478 -18.082 -9.464 1.00 52.38 117 ALA A C 1
ATOM 924 O O . ALA A 1 117 ? -2.962 -17.722 -10.535 1.00 52.38 117 ALA A O 1
ATOM 925 N N . SER A 1 118 ? -1.239 -18.577 -9.398 1.00 46.06 118 SER A N 1
ATOM 926 C CA . SER A 1 118 ? -0.388 -18.768 -10.577 1.00 46.06 118 SER A CA 1
ATOM 927 C C . SER A 1 118 ? 0.710 -19.801 -10.319 1.00 46.06 118 SER A C 1
ATOM 929 O O . SER A 1 118 ? 1.882 -19.461 -10.169 1.00 46.06 118 SER A O 1
ATOM 931 N N . ALA A 1 119 ? 0.333 -21.074 -10.283 1.00 42.97 119 ALA A N 1
ATOM 932 C CA . ALA A 1 119 ? 1.239 -22.149 -10.659 1.00 42.97 119 ALA A CA 1
ATOM 933 C C . ALA A 1 119 ? 0.605 -22.870 -11.855 1.00 42.97 119 ALA A C 1
ATOM 935 O O . ALA A 1 119 ? -0.466 -23.459 -11.696 1.00 42.97 119 ALA A O 1
ATOM 936 N N . PRO A 1 120 ? 1.213 -22.855 -13.053 1.00 45.41 120 PRO A N 1
ATOM 937 C CA . PRO A 1 120 ? 0.999 -23.959 -13.967 1.00 45.41 120 PRO A CA 1
ATOM 938 C C . PRO A 1 120 ? 1.562 -25.187 -13.248 1.00 45.41 120 PRO A C 1
ATOM 940 O O . PRO A 1 120 ? 2.770 -25.279 -13.032 1.00 45.41 120 PRO A O 1
ATOM 943 N N . GLN A 1 121 ? 0.695 -26.101 -12.812 1.00 45.31 121 GLN A N 1
ATOM 944 C CA . GLN A 1 121 ? 1.134 -27.457 -12.507 1.00 45.31 121 GLN A CA 1
ATOM 945 C C . GLN A 1 121 ? 1.717 -28.010 -13.806 1.00 45.31 121 GLN A C 1
ATOM 947 O O . GLN A 1 121 ? 0.977 -28.252 -14.756 1.00 45.31 121 GLN A O 1
ATOM 952 N N . ASP A 1 122 ? 3.040 -28.127 -13.874 1.00 47.12 122 ASP A N 1
ATOM 953 C CA . ASP A 1 122 ? 3.714 -28.798 -14.976 1.00 47.12 122 ASP A CA 1
ATOM 954 C C . ASP A 1 122 ? 3.262 -30.276 -14.989 1.00 47.12 122 ASP A C 1
ATOM 956 O O . ASP A 1 122 ? 3.506 -30.991 -14.014 1.00 47.12 122 ASP A O 1
ATOM 960 N N . PRO A 1 123 ? 2.573 -30.766 -16.041 1.00 52.50 123 PRO A N 1
ATOM 961 C CA . PRO A 1 123 ? 2.077 -32.142 -16.074 1.00 52.50 123 PRO A CA 1
ATOM 962 C C . PRO A 1 123 ? 3.166 -33.196 -16.338 1.00 52.50 123 PRO A C 1
ATOM 964 O O . PRO A 1 123 ? 2.829 -34.353 -16.583 1.00 52.50 123 PRO A O 1
ATOM 967 N N . ARG A 1 124 ? 4.466 -32.852 -16.359 1.00 50.50 124 ARG A N 1
ATOM 968 C CA . ARG A 1 124 ? 5.514 -33.770 -16.848 1.00 50.50 124 ARG A CA 1
ATOM 969 C C . ARG A 1 124 ? 6.120 -34.689 -15.790 1.00 50.50 124 ARG A C 1
ATOM 971 O O . ARG A 1 124 ? 7.051 -35.420 -16.106 1.00 50.50 124 ARG A O 1
ATOM 978 N N . GLN A 1 125 ? 5.567 -34.749 -14.581 1.00 51.47 125 GLN A N 1
ATOM 979 C CA . GLN A 1 125 ? 5.846 -35.846 -13.645 1.00 51.47 125 GLN A CA 1
ATOM 980 C C . GLN A 1 125 ? 4.749 -36.917 -13.708 1.00 51.47 125 GLN A C 1
ATOM 982 O O . GLN A 1 125 ? 4.160 -37.297 -12.701 1.00 51.47 125 GLN A O 1
ATOM 987 N N . MET A 1 126 ? 4.463 -37.416 -14.914 1.00 49.59 126 MET A N 1
ATOM 988 C CA . MET A 1 126 ? 3.746 -38.679 -15.073 1.00 49.59 126 MET A CA 1
ATOM 989 C C . MET A 1 126 ? 4.774 -39.809 -15.014 1.00 49.59 126 MET A C 1
ATOM 991 O O . MET A 1 126 ? 5.752 -39.815 -15.761 1.00 49.59 126 MET A O 1
ATOM 995 N N . GLY A 1 127 ? 4.575 -40.703 -14.046 1.00 51.03 127 GLY A N 1
ATOM 996 C CA . GLY A 1 127 ? 5.502 -41.753 -13.654 1.00 51.03 127 GLY A CA 1
ATOM 997 C C . GLY A 1 127 ? 6.043 -42.575 -14.819 1.00 51.03 127 GLY A C 1
ATOM 998 O O . GLY A 1 127 ? 5.302 -43.106 -15.643 1.00 51.03 127 GLY A O 1
ATOM 999 N N . ILE A 1 128 ? 7.362 -42.717 -14.829 1.00 54.56 128 ILE A N 1
ATOM 1000 C CA . ILE A 1 128 ? 8.065 -43.698 -15.640 1.00 54.56 128 ILE A CA 1
ATOM 1001 C C . ILE A 1 128 ? 7.870 -45.040 -14.922 1.00 54.56 128 ILE A C 1
ATOM 1003 O O . ILE A 1 128 ? 8.523 -45.314 -13.916 1.00 54.56 128 ILE A O 1
ATOM 1007 N N . SER A 1 129 ? 6.914 -45.852 -15.369 1.00 60.25 129 SER A N 1
ATOM 1008 C CA . SER A 1 129 ? 6.823 -47.251 -14.940 1.00 60.25 129 SER A CA 1
ATOM 1009 C C . SER A 1 129 ? 7.982 -48.036 -15.567 1.00 60.25 129 SER A C 1
ATOM 1011 O O . SER A 1 129 ? 8.174 -47.934 -16.781 1.00 60.25 129 SER A O 1
ATOM 1013 N N . PRO A 1 130 ? 8.755 -48.831 -14.806 1.00 62.22 130 PRO A N 1
ATOM 1014 C CA . PRO A 1 130 ? 9.720 -49.736 -15.410 1.00 62.22 130 PRO A CA 1
ATOM 1015 C C . PRO A 1 130 ? 8.967 -50.890 -16.088 1.00 62.22 130 PRO A C 1
ATOM 1017 O O . PRO A 1 130 ? 8.198 -51.611 -15.453 1.00 62.22 130 PRO A O 1
ATOM 1020 N N . LEU A 1 131 ? 9.169 -51.037 -17.399 1.00 57.44 131 LEU A N 1
ATOM 1021 C CA . LEU A 1 131 ? 8.780 -52.221 -18.160 1.00 57.44 131 LEU A CA 1
ATOM 1022 C C . LEU A 1 131 ? 9.703 -53.372 -17.751 1.00 57.44 131 LEU A C 1
ATOM 1024 O O . LEU A 1 131 ?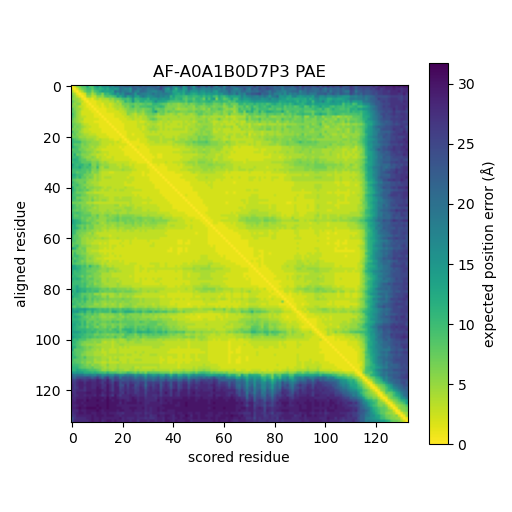 10.904 -53.333 -18.003 1.00 57.44 131 LEU A O 1
ATOM 1028 N N . ASN A 1 132 ? 9.117 -54.368 -17.095 1.00 48.19 132 ASN A N 1
ATOM 1029 C CA . ASN A 1 132 ? 9.737 -55.648 -16.794 1.00 48.19 132 ASN A CA 1
ATOM 1030 C C . ASN A 1 132 ? 9.623 -56.532 -18.049 1.00 48.19 132 ASN A C 1
ATOM 1032 O O . ASN A 1 132 ? 8.506 -56.871 -18.450 1.00 48.19 132 ASN A O 1
ATOM 1036 N N . ALA A 1 133 ? 10.755 -56.872 -18.662 1.00 53.34 133 ALA A N 1
ATOM 1037 C CA . ALA A 1 133 ? 10.907 -57.940 -19.648 1.00 53.34 133 ALA A CA 1
ATOM 1038 C C . ALA A 1 133 ? 12.257 -58.622 -19.413 1.00 53.34 133 ALA A C 1
ATOM 1040 O O . ALA A 1 133 ? 13.245 -57.880 -19.209 1.00 53.34 133 ALA A O 1
#

Secondary structure (DSSP, 8-state):
--SS-HHHHHHHHHHHHHHHHSHHHHHHHHTSHHHHHHHHHHHHHHHHHHHHS--HHHHHHHHHHHHHHTTSHHHHHHHHHH--GGGTSSTTTTTTSS-HHHHHHHHHHHHHHSTTTT----TT---------

pLDDT: mean 83.11, std 14.86, range [42.66, 94.75]

Sequence (133 aa):
MESGSELSKTVATFILQKILLDDSGLSYICQTYDRFSHVAIILGKMVISLAKEPSARLLKH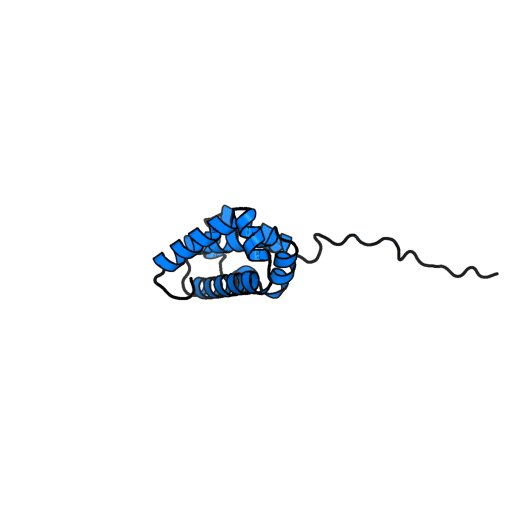VVRCYLRLTDNPRACEALRQCLPDQLRDATFAECLREDKSTKHWLSILLKNLEPGASAPQDPRQMGISPLNA